Protein AF-A0A659RIC0-F1 (afdb_monomer_lite)

Radius of gyration: 23.89 Å; chains: 1; bounding box: 80×35×52 Å

Organism: NCBI:txid1960126

Sequence (148 aa):
MHPLNRSLFLTGVMSYLSAPLWFMFLALSTALQVVHALTEPQYFLQPRQLFPVWPQWRPELAIALFASTMVLLFLPKLLSIMLIWCKGTKEYGGFWRVTLSLLLEVLFSVLLAPVRMLFHTVFVVSAFLGWEVVWNSPQRDDDSTPWG

pLDDT: mean 76.02, std 11.64, range [43.59, 92.44]

Secondary structure (DSSP, 8-state):
--HHHHHHHHHHHHHHHHHHHHHHHHHHHHHHHHHHHHS------STT-SS-------HHHHHHHHHHHHHHHHHHHHHHHHHHHHH-STTTT-HHHHHHHHHHHHHHHHHHHHHHHHHHHHHHHHHHTT------------------

Foldseek 3Di:
DDVVVVVVVVVVLVVLVVLLVVVVVVVVVVVVVVVVVVDDDDQDPDPPDPGGDDPDDDVVVVVVVVVVVCCVVCVVVVVVLVVCVVVDCVVVPDDVNSVVVSVVVVVVCVVVVVVVSVVSNVVSVCVVVVNPPPCPDPPPDPPPPPDD

Structure (mmCIF, N/CA/C/O backbone):
data_AF-A0A659RIC0-F1
#
_entry.id   AF-A0A659RIC0-F1
#
loop_
_atom_site.group_PDB
_atom_site.id
_atom_site.type_symbol
_atom_site.label_atom_id
_atom_site.label_alt_id
_atom_site.label_comp_id
_atom_site.label_asym_id
_atom_site.label_entity_id
_atom_site.label_seq_id
_atom_site.pdbx_PDB_ins_code
_atom_site.Cartn_x
_atom_site.Cartn_y
_atom_site.Cartn_z
_atom_site.occupancy
_atom_site.B_iso_or_equiv
_atom_site.auth_seq_id
_atom_site.auth_comp_id
_atom_site.auth_asym_id
_atom_site.auth_atom_id
_atom_site.pdbx_PDB_model_num
ATOM 1 N N . MET A 1 1 ? -18.795 19.804 -27.905 1.00 51.59 1 MET A N 1
ATOM 2 C CA . MET A 1 1 ? -18.399 18.961 -26.753 1.00 51.59 1 MET A CA 1
ATOM 3 C C . MET A 1 1 ? -17.361 19.723 -25.946 1.00 51.59 1 MET A C 1
ATOM 5 O O . MET A 1 1 ? -16.302 20.028 -26.476 1.00 51.59 1 MET A O 1
ATOM 9 N N . HIS A 1 2 ? -17.729 20.129 -24.732 1.00 57.88 2 HIS A N 1
ATOM 10 C CA . HIS A 1 2 ? -16.976 21.049 -23.878 1.00 57.88 2 HIS A CA 1
ATOM 11 C C . HIS A 1 2 ? -15.567 20.487 -23.561 1.00 57.88 2 HIS A C 1
ATOM 13 O O . HIS A 1 2 ? -15.470 19.294 -23.262 1.00 57.88 2 HIS A O 1
ATOM 19 N N . PRO A 1 3 ? -14.477 21.281 -23.622 1.00 68.50 3 PRO A N 1
ATOM 20 C CA . PRO A 1 3 ? -13.102 20.807 -23.387 1.00 68.50 3 PRO A CA 1
ATOM 21 C C . PRO A 1 3 ? -12.928 20.119 -22.024 1.00 68.50 3 PRO A C 1
ATOM 23 O O . PRO A 1 3 ? -12.144 19.182 -21.900 1.00 68.50 3 PRO A O 1
ATOM 26 N N . LEU A 1 4 ? -13.751 20.504 -21.045 1.00 66.69 4 LEU A N 1
ATOM 27 C CA . LEU A 1 4 ? -13.809 19.897 -19.715 1.00 66.69 4 LEU A CA 1
ATOM 28 C C . LEU A 1 4 ? -14.280 18.427 -19.739 1.00 66.69 4 LEU A C 1
ATOM 30 O O . LEU A 1 4 ? -13.806 17.621 -18.952 1.00 66.69 4 LEU A O 1
ATOM 34 N N . ASN A 1 5 ? -15.152 18.030 -20.677 1.00 70.31 5 ASN A N 1
ATOM 35 C CA . ASN A 1 5 ? -15.564 16.625 -20.805 1.00 70.31 5 ASN A CA 1
ATOM 36 C C . ASN A 1 5 ? -14.452 15.756 -21.414 1.00 70.31 5 ASN A C 1
ATOM 38 O O . ASN A 1 5 ? -14.375 14.569 -21.114 1.00 70.31 5 ASN A O 1
ATOM 42 N N . ARG A 1 6 ? -13.579 16.326 -22.259 1.00 69.06 6 ARG A N 1
ATOM 43 C CA . ARG A 1 6 ? -12.454 15.594 -22.868 1.00 69.06 6 ARG A CA 1
ATOM 44 C C . ARG A 1 6 ? -11.323 15.358 -21.876 1.00 69.06 6 ARG A C 1
ATOM 46 O O . ARG A 1 6 ? -10.768 14.264 -21.860 1.00 69.06 6 ARG A O 1
ATOM 53 N N . SER A 1 7 ? -11.004 16.352 -21.047 1.00 73.81 7 SER A N 1
ATOM 54 C CA . SER A 1 7 ? -10.021 16.183 -19.975 1.00 73.81 7 SER A CA 1
ATOM 55 C C . SER A 1 7 ? -10.502 15.163 -18.946 1.00 73.81 7 SER A C 1
ATOM 57 O O . SER A 1 7 ? -9.742 14.263 -18.618 1.00 73.81 7 SER A O 1
ATOM 59 N N . LEU A 1 8 ? -11.773 15.213 -18.530 1.00 71.06 8 LEU A N 1
ATOM 60 C CA . LEU A 1 8 ? -12.354 14.212 -17.627 1.00 71.06 8 LEU A CA 1
ATOM 61 C C . LEU A 1 8 ? -12.325 12.795 -18.218 1.00 71.06 8 LEU A C 1
ATOM 63 O O . LEU A 1 8 ? -11.992 11.846 -17.511 1.00 71.06 8 LEU A O 1
ATOM 67 N N . PHE A 1 9 ? -12.615 12.647 -19.514 1.00 71.75 9 PHE A N 1
ATOM 68 C CA . PHE A 1 9 ? -12.500 11.359 -20.199 1.00 71.75 9 PHE A CA 1
ATOM 69 C C . PHE A 1 9 ? -11.051 10.846 -20.220 1.00 71.75 9 PHE A C 1
ATOM 71 O O . PHE A 1 9 ? -10.805 9.698 -19.861 1.00 71.75 9 PHE A O 1
ATOM 78 N N . LEU A 1 10 ? -10.080 11.702 -20.561 1.00 73.94 10 LEU A N 1
ATOM 79 C CA . LEU A 1 10 ? -8.648 11.373 -20.517 1.00 73.94 10 LEU A CA 1
ATOM 80 C C . LEU A 1 10 ? -8.186 10.978 -19.109 1.00 73.94 10 LEU A C 1
ATOM 82 O O . LEU A 1 10 ? -7.473 9.988 -18.960 1.00 73.94 10 LEU A O 1
ATOM 86 N N . THR A 1 11 ? -8.612 11.705 -18.075 1.00 72.50 11 THR A N 1
ATOM 87 C CA . THR A 1 11 ? -8.315 11.362 -16.677 1.0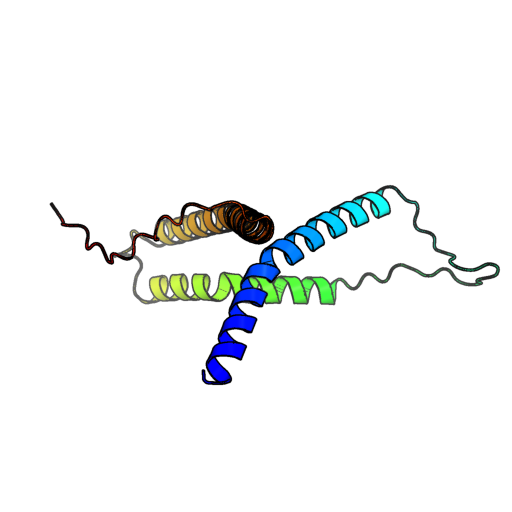0 72.50 11 THR A CA 1
ATOM 88 C C . THR A 1 11 ? -8.926 10.014 -16.294 1.00 72.50 11 THR A C 1
ATOM 90 O O . THR A 1 11 ? -8.271 9.222 -15.621 1.00 72.50 11 THR A O 1
ATOM 93 N N . GLY A 1 12 ? -10.136 9.714 -16.775 1.00 68.50 12 GLY A N 1
ATOM 94 C CA . GLY A 1 12 ? -10.763 8.402 -16.622 1.00 68.50 12 GLY A CA 1
ATOM 95 C C . GLY A 1 12 ? -9.922 7.284 -17.240 1.00 68.50 12 GLY A C 1
ATOM 96 O O . GLY A 1 12 ? -9.563 6.339 -16.542 1.00 68.50 12 GLY A O 1
ATOM 97 N N . VAL A 1 13 ? -9.530 7.417 -18.512 1.00 72.19 13 VAL A N 1
ATOM 98 C CA . VAL A 1 13 ? -8.689 6.420 -19.205 1.00 72.19 13 VAL A CA 1
ATOM 99 C C . VAL A 1 13 ? -7.347 6.223 -18.493 1.00 72.19 13 VAL A C 1
ATOM 101 O O . VAL A 1 13 ? -6.927 5.087 -18.278 1.00 72.19 13 VAL A O 1
ATOM 104 N N . MET A 1 14 ? -6.693 7.310 -18.074 1.00 72.00 14 MET A N 1
ATOM 105 C CA . MET A 1 14 ? -5.417 7.244 -17.351 1.00 72.00 14 MET A CA 1
ATOM 106 C C . MET A 1 14 ? -5.550 6.575 -15.977 1.00 72.00 14 MET A C 1
ATOM 108 O O . MET A 1 14 ? -4.661 5.828 -15.572 1.00 72.00 14 MET A O 1
ATOM 112 N N . SER A 1 15 ? -6.673 6.783 -15.283 1.00 70.38 15 SER A N 1
ATOM 113 C CA . SER A 1 15 ? -6.970 6.105 -14.017 1.00 70.38 15 SER A CA 1
ATOM 114 C C . SER A 1 15 ? -7.085 4.590 -14.207 1.00 70.38 15 SER A C 1
ATOM 116 O O . SER A 1 15 ? -6.468 3.830 -13.463 1.00 70.38 15 SER A O 1
ATOM 118 N N . TYR A 1 16 ? -7.770 4.132 -15.259 1.00 70.19 16 TYR A N 1
ATOM 119 C CA . TYR A 1 16 ? -7.850 2.702 -15.568 1.00 70.19 16 TYR A CA 1
ATOM 120 C C . TYR A 1 16 ? -6.494 2.111 -15.980 1.00 70.19 16 TYR A C 1
ATOM 122 O O . TYR A 1 16 ? -6.132 1.034 -15.513 1.00 70.19 16 TYR A O 1
ATOM 130 N N . LEU A 1 17 ? -5.705 2.831 -16.784 1.00 75.12 17 LEU A N 1
ATOM 131 C CA . LEU A 1 17 ? -4.355 2.417 -17.195 1.00 75.12 17 LEU A CA 1
ATOM 132 C C . LEU A 1 17 ? -3.347 2.323 -16.040 1.00 75.12 17 LEU A C 1
ATOM 134 O O . LEU A 1 17 ? -2.349 1.609 -16.153 1.00 75.12 17 LEU A O 1
ATOM 138 N N . SER A 1 18 ? -3.590 3.013 -14.925 1.00 77.56 18 SER A N 1
ATOM 139 C CA . SER A 1 18 ? -2.676 2.998 -13.781 1.00 77.56 18 SER A CA 1
ATOM 140 C C . SER A 1 18 ? -2.524 1.605 -13.154 1.00 77.56 18 SER A C 1
ATOM 142 O O . SER A 1 18 ? -1.413 1.212 -12.803 1.00 77.56 18 SER A O 1
ATOM 144 N N . ALA A 1 19 ? -3.605 0.818 -13.083 1.00 75.50 19 ALA A N 1
ATOM 145 C CA . ALA A 1 19 ? -3.597 -0.522 -12.498 1.00 75.50 19 ALA A CA 1
ATOM 146 C C . ALA A 1 19 ? -2.656 -1.512 -13.227 1.00 75.50 19 ALA A C 1
ATOM 148 O O . ALA A 1 19 ? -1.821 -2.127 -12.556 1.00 75.50 19 ALA A O 1
ATOM 149 N N . PRO A 1 20 ? -2.716 -1.682 -14.568 1.00 75.94 20 PRO A N 1
ATOM 150 C CA . PRO A 1 20 ? -1.791 -2.565 -15.282 1.00 75.94 20 PRO A CA 1
ATOM 151 C C . PRO A 1 20 ? -0.347 -2.065 -15.281 1.00 75.94 20 PRO A C 1
ATOM 153 O O . PRO A 1 20 ? 0.565 -2.880 -15.148 1.00 75.94 20 PRO A O 1
ATOM 156 N N . LEU A 1 21 ? -0.118 -0.751 -15.366 1.00 78.19 21 LEU A N 1
ATOM 157 C CA . LEU A 1 21 ? 1.232 -0.190 -15.254 1.00 78.19 21 LEU A CA 1
ATOM 158 C C . LEU A 1 21 ? 1.838 -0.471 -13.875 1.00 78.19 21 LEU A C 1
ATOM 160 O O . LEU A 1 21 ? 2.996 -0.876 -13.783 1.00 78.19 21 LEU A O 1
ATOM 164 N N . TRP A 1 22 ? 1.044 -0.331 -12.812 1.00 79.56 22 TRP A N 1
ATOM 165 C CA . TRP A 1 22 ? 1.467 -0.658 -11.453 1.00 79.56 22 TRP A CA 1
ATOM 166 C C . TRP A 1 22 ? 1.772 -2.152 -11.290 1.00 79.56 22 TRP A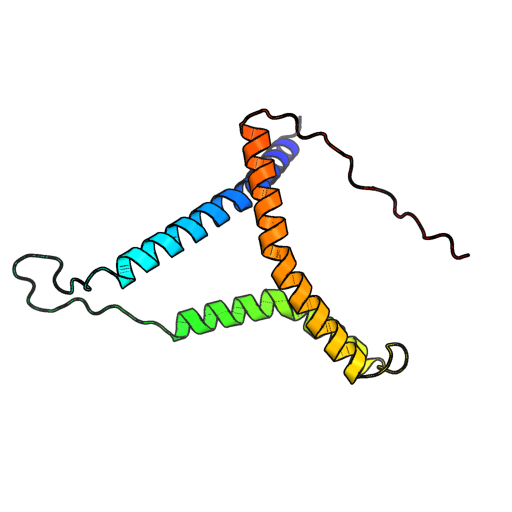 C 1
ATOM 168 O O . TRP A 1 22 ? 2.783 -2.515 -10.693 1.00 79.56 22 TRP A O 1
ATOM 178 N N . PHE A 1 23 ? 0.948 -3.032 -11.868 1.00 78.81 23 PHE A N 1
ATOM 179 C CA . PHE A 1 23 ? 1.213 -4.474 -11.869 1.00 78.81 23 PHE A CA 1
ATOM 180 C C . PHE A 1 23 ? 2.522 -4.821 -12.578 1.00 78.81 23 PHE A C 1
ATOM 182 O O . PHE A 1 23 ? 3.344 -5.555 -12.029 1.00 78.81 23 PHE A O 1
ATOM 189 N N . MET A 1 24 ? 2.735 -4.266 -13.774 1.00 82.00 24 MET A N 1
ATOM 190 C CA . MET A 1 24 ? 3.967 -4.466 -14.532 1.00 82.00 24 MET A CA 1
ATOM 191 C C . MET A 1 24 ? 5.181 -3.952 -13.751 1.00 82.00 24 MET A C 1
ATOM 193 O O . MET A 1 24 ? 6.192 -4.645 -13.686 1.00 82.00 24 MET A O 1
ATOM 197 N N . PHE A 1 25 ? 5.067 -2.787 -13.107 1.00 84.44 25 PHE A N 1
ATOM 198 C CA . PHE A 1 25 ? 6.108 -2.255 -12.232 1.00 84.44 25 PHE A CA 1
ATOM 199 C C . PHE A 1 25 ? 6.442 -3.224 -11.090 1.00 84.44 25 PHE A C 1
ATOM 201 O O . PHE A 1 25 ? 7.606 -3.587 -10.946 1.00 84.44 25 PHE A O 1
ATOM 208 N N . LEU A 1 26 ? 5.447 -3.715 -10.339 1.00 85.31 26 LEU A N 1
ATOM 209 C CA . LEU A 1 26 ? 5.682 -4.679 -9.255 1.00 85.31 26 LEU A CA 1
ATOM 210 C C . LEU A 1 26 ? 6.354 -5.962 -9.761 1.00 85.31 26 LEU A C 1
ATOM 212 O O . LEU A 1 26 ? 7.341 -6.400 -9.172 1.00 85.31 26 LEU A O 1
ATOM 216 N N . ALA A 1 27 ? 5.869 -6.533 -10.867 1.00 86.19 27 ALA A N 1
ATOM 217 C CA . ALA A 1 27 ? 6.430 -7.751 -11.448 1.00 86.19 27 ALA A CA 1
ATOM 218 C C . ALA A 1 27 ? 7.890 -7.561 -11.894 1.00 86.19 27 ALA A C 1
ATOM 220 O O . ALA A 1 27 ? 8.754 -8.373 -11.555 1.00 86.19 27 ALA A O 1
ATOM 221 N N . LEU A 1 28 ? 8.181 -6.468 -12.606 1.00 88.31 28 LEU A N 1
ATOM 222 C CA . LEU A 1 28 ? 9.534 -6.135 -13.056 1.00 88.31 28 LEU A CA 1
ATOM 223 C C . LEU A 1 28 ? 10.462 -5.826 -11.879 1.00 88.31 28 LEU A C 1
ATOM 225 O O . LEU A 1 28 ? 11.601 -6.284 -11.876 1.00 88.31 28 LEU A O 1
ATOM 229 N N . SER A 1 29 ? 9.992 -5.102 -10.860 1.00 83.94 29 SER A N 1
ATOM 230 C CA . SER A 1 29 ? 10.770 -4.826 -9.649 1.00 83.94 29 SER A CA 1
ATOM 231 C C . SER A 1 29 ? 11.085 -6.099 -8.868 1.00 83.94 29 SER A C 1
ATOM 233 O O . SER A 1 29 ? 12.217 -6.265 -8.422 1.00 83.94 29 SER A O 1
ATOM 235 N N . THR A 1 30 ? 10.132 -7.025 -8.728 1.00 86.12 30 THR A N 1
ATOM 236 C CA . THR A 1 30 ? 10.400 -8.326 -8.100 1.00 86.12 30 THR A CA 1
ATOM 237 C C . THR A 1 30 ? 11.409 -9.134 -8.915 1.00 86.12 30 THR A C 1
ATOM 239 O O . THR A 1 30 ? 12.357 -9.665 -8.340 1.00 86.12 30 THR A O 1
ATOM 242 N N . ALA A 1 31 ? 11.270 -9.180 -10.243 1.00 88.19 31 ALA A N 1
ATOM 243 C CA . ALA A 1 31 ? 12.235 -9.853 -11.110 1.00 88.19 31 ALA A CA 1
ATOM 244 C C . ALA A 1 31 ? 13.642 -9.239 -10.988 1.00 88.19 31 ALA A C 1
ATOM 246 O O . ALA A 1 31 ? 14.622 -9.964 -10.829 1.00 88.19 31 ALA A O 1
ATOM 247 N N . LEU A 1 32 ? 13.742 -7.907 -10.980 1.00 86.31 32 LEU A N 1
ATOM 248 C CA . LEU A 1 32 ? 14.999 -7.184 -10.791 1.00 86.31 32 LEU A CA 1
ATOM 249 C C . LEU A 1 32 ? 15.623 -7.482 -9.420 1.00 86.31 32 LEU A C 1
ATOM 251 O O . LEU A 1 32 ? 16.826 -7.711 -9.329 1.00 86.31 32 LEU A O 1
ATOM 255 N N . GLN A 1 33 ? 14.813 -7.541 -8.360 1.00 82.62 33 GLN A N 1
ATOM 256 C CA . GLN A 1 33 ? 15.281 -7.894 -7.021 1.00 82.62 33 GLN A CA 1
ATOM 257 C C . GLN A 1 33 ? 15.825 -9.329 -6.962 1.00 82.62 33 GLN A C 1
ATOM 259 O O . GLN A 1 33 ? 16.837 -9.565 -6.305 1.00 82.62 33 GLN A O 1
ATOM 264 N N . VAL A 1 34 ? 15.195 -10.278 -7.663 1.00 85.12 34 VAL A N 1
ATOM 265 C CA . VAL A 1 34 ? 15.699 -11.656 -7.793 1.00 85.12 34 VAL A CA 1
ATOM 266 C C . VAL A 1 34 ? 17.047 -11.674 -8.515 1.00 85.12 34 VAL A C 1
ATOM 268 O O . VAL A 1 34 ? 17.977 -12.326 -8.048 1.00 85.12 34 VAL A O 1
ATOM 271 N N . VAL A 1 35 ? 17.192 -10.913 -9.605 1.00 83.62 35 VAL A N 1
ATOM 272 C CA . VAL A 1 35 ? 18.473 -10.788 -10.322 1.00 83.62 35 VAL A CA 1
ATOM 273 C C . VAL A 1 35 ? 19.554 -10.195 -9.414 1.00 83.62 35 VAL A C 1
ATOM 275 O O . VAL A 1 35 ? 20.656 -10.736 -9.354 1.00 83.62 35 VAL A O 1
ATOM 278 N N . HIS A 1 36 ? 19.248 -9.139 -8.656 1.00 77.25 36 HIS A N 1
ATOM 279 C CA . HIS A 1 36 ? 20.188 -8.548 -7.697 1.00 77.25 36 HIS A CA 1
ATOM 280 C C . HIS A 1 36 ? 20.540 -9.475 -6.532 1.00 77.25 36 HIS A C 1
ATOM 282 O O . HIS A 1 36 ? 21.652 -9.394 -6.025 1.00 77.25 36 HIS A O 1
ATOM 288 N N . ALA A 1 37 ? 19.631 -10.354 -6.108 1.00 75.62 37 ALA A N 1
ATOM 289 C CA . ALA A 1 37 ? 19.920 -11.343 -5.073 1.00 75.62 37 ALA A CA 1
ATOM 290 C C . ALA A 1 37 ? 20.864 -12.457 -5.564 1.00 75.62 37 ALA A C 1
ATOM 292 O O . ALA A 1 37 ? 21.598 -13.029 -4.763 1.00 75.62 37 ALA A O 1
ATOM 293 N N . LEU A 1 38 ? 20.837 -12.766 -6.865 1.00 78.88 38 LEU A N 1
ATOM 294 C CA . LEU A 1 38 ? 21.654 -13.814 -7.487 1.00 78.88 38 LEU A CA 1
ATOM 295 C C . LEU A 1 38 ? 22.964 -13.291 -8.098 1.00 78.88 38 LEU A C 1
ATOM 297 O O . LEU A 1 38 ? 23.847 -14.087 -8.408 1.00 78.88 38 LEU A O 1
ATOM 301 N N . THR A 1 39 ? 23.096 -11.977 -8.289 1.00 74.12 39 THR A N 1
ATOM 302 C CA . THR A 1 39 ? 24.292 -11.345 -8.863 1.00 74.12 39 THR A CA 1
ATOM 303 C C . THR A 1 39 ? 25.158 -10.775 -7.747 1.00 74.12 39 THR A C 1
ATOM 305 O O . THR A 1 39 ? 24.665 -10.034 -6.899 1.00 74.12 39 THR A O 1
ATOM 308 N N . GLU A 1 40 ? 26.459 -11.069 -7.754 1.00 67.38 40 GLU A N 1
ATOM 309 C CA . GLU A 1 40 ? 27.383 -10.450 -6.804 1.00 67.38 40 GLU A CA 1
ATOM 310 C C . GLU A 1 40 ? 27.417 -8.921 -7.002 1.00 67.38 40 GLU A C 1
ATOM 312 O O . GLU A 1 40 ? 27.539 -8.445 -8.137 1.00 67.38 40 GLU A O 1
ATOM 317 N N . PRO A 1 41 ? 27.305 -8.119 -5.927 1.00 66.38 41 PRO A N 1
ATOM 318 C CA . PRO A 1 41 ? 27.330 -6.667 -6.037 1.00 66.38 41 PRO A CA 1
ATOM 319 C C . PRO A 1 41 ? 28.678 -6.187 -6.597 1.00 66.38 41 PRO A C 1
ATOM 321 O O . PRO A 1 41 ? 29.726 -6.334 -5.970 1.00 66.38 41 PRO A O 1
ATOM 324 N N . GLN A 1 42 ? 28.658 -5.582 -7.788 1.00 65.62 42 GLN A N 1
ATOM 325 C CA . GLN A 1 42 ? 29.842 -4.966 -8.385 1.00 65.62 42 GLN A CA 1
ATOM 326 C C . GLN A 1 42 ? 30.119 -3.604 -7.735 1.00 65.62 42 GLN A C 1
ATOM 328 O O . GLN A 1 42 ? 29.474 -2.605 -8.041 1.00 65.62 42 GLN A O 1
ATOM 333 N N . TYR A 1 43 ? 31.109 -3.560 -6.843 1.00 66.25 43 TYR A N 1
ATOM 334 C CA . TYR A 1 43 ? 31.513 -2.338 -6.133 1.00 66.25 43 TYR A CA 1
ATOM 335 C C . TYR A 1 43 ? 32.396 -1.387 -6.968 1.00 66.25 43 TYR A C 1
ATOM 337 O O . TYR A 1 43 ? 32.531 -0.209 -6.627 1.00 66.25 43 TYR A O 1
ATOM 345 N N . PHE A 1 44 ? 32.992 -1.883 -8.058 1.00 70.38 44 PHE A N 1
ATOM 346 C CA . PHE A 1 44 ? 33.872 -1.134 -8.961 1.00 70.38 44 PHE A CA 1
ATOM 347 C C . PHE A 1 44 ? 33.247 -1.095 -10.357 1.00 70.38 44 PHE A C 1
ATOM 349 O O . PHE A 1 44 ? 33.275 -2.087 -11.082 1.00 70.38 44 PHE A O 1
ATOM 356 N N . LEU A 1 45 ? 32.662 0.046 -10.722 1.00 72.12 45 LEU A N 1
ATOM 357 C CA . LEU A 1 45 ? 31.904 0.204 -11.968 1.00 72.12 45 LEU A CA 1
ATOM 358 C C . LEU A 1 45 ? 32.808 0.584 -13.154 1.00 72.12 45 LEU A C 1
ATOM 360 O O . LEU A 1 45 ? 32.406 0.428 -14.305 1.00 72.12 45 LEU A O 1
ATOM 364 N N . GLN A 1 46 ? 34.024 1.080 -12.891 1.00 72.38 46 GLN A N 1
ATOM 365 C CA . GLN A 1 46 ? 34.977 1.548 -13.905 1.00 72.38 46 GLN A CA 1
ATOM 366 C C . GLN A 1 46 ? 36.401 0.996 -13.694 1.00 72.38 46 GLN A C 1
ATOM 368 O O . GLN A 1 46 ? 36.852 0.852 -12.552 1.00 72.38 46 GLN A O 1
ATOM 373 N N . PRO A 1 47 ? 37.170 0.753 -14.779 1.00 63.84 47 PRO A N 1
ATOM 374 C CA . PRO A 1 47 ? 38.587 0.416 -14.672 1.00 63.84 47 PRO A CA 1
ATOM 375 C C . PRO A 1 47 ? 39.368 1.560 -14.004 1.00 63.84 47 PRO A C 1
ATOM 377 O O . PRO A 1 47 ? 39.267 2.705 -14.438 1.00 63.84 47 PRO A O 1
ATOM 380 N N . ARG A 1 48 ? 40.197 1.239 -12.997 1.00 68.38 48 ARG A N 1
ATOM 381 C CA . ARG A 1 48 ? 41.020 2.179 -12.190 1.00 68.38 48 ARG A CA 1
ATOM 382 C C . ARG A 1 48 ? 40.261 3.040 -11.167 1.00 68.38 48 ARG A C 1
ATOM 384 O O . ARG A 1 48 ? 40.743 4.101 -10.776 1.00 68.38 48 ARG A O 1
ATOM 391 N N . GLN A 1 49 ? 39.103 2.591 -10.695 1.00 73.31 49 GLN A N 1
ATOM 392 C CA . GLN A 1 49 ? 38.390 3.261 -9.610 1.00 73.31 49 GLN A CA 1
ATOM 393 C C . GLN A 1 49 ? 39.075 2.966 -8.256 1.00 73.31 49 GLN A C 1
ATOM 395 O O . GLN A 1 49 ? 39.185 1.814 -7.848 1.00 73.31 49 GLN A O 1
ATOM 400 N N . LEU A 1 50 ? 39.577 4.007 -7.578 1.00 66.06 50 LEU A N 1
ATOM 401 C CA . LEU A 1 50 ? 40.370 3.890 -6.338 1.00 66.06 50 LEU A CA 1
ATOM 402 C C . LEU A 1 50 ? 39.526 3.586 -5.087 1.00 66.06 50 LEU A C 1
ATOM 404 O O . LEU A 1 50 ? 40.062 3.107 -4.092 1.00 66.06 50 LEU A O 1
ATOM 408 N N . PHE A 1 51 ? 38.217 3.852 -5.136 1.00 70.31 51 PHE A N 1
ATOM 409 C CA . PHE A 1 51 ? 37.290 3.650 -4.021 1.00 70.31 51 PHE A CA 1
ATOM 410 C C . PHE A 1 51 ? 36.030 2.902 -4.483 1.00 70.31 51 PHE A C 1
ATOM 412 O O . PHE A 1 51 ? 35.477 3.262 -5.527 1.00 70.31 51 PHE A O 1
ATOM 419 N N . PRO A 1 52 ? 35.548 1.896 -3.730 1.00 72.50 52 PRO A N 1
ATOM 420 C CA . PRO A 1 52 ? 34.305 1.189 -4.041 1.00 72.50 52 PRO A CA 1
ATOM 421 C C . PRO A 1 52 ? 33.066 2.078 -3.831 1.00 72.50 52 PRO A C 1
ATOM 423 O O . PRO A 1 52 ? 33.023 2.884 -2.898 1.00 72.50 52 PRO A O 1
ATOM 426 N N . VAL A 1 53 ? 32.032 1.911 -4.667 1.00 71.94 53 VAL A N 1
ATOM 427 C CA . VAL A 1 53 ? 30.707 2.519 -4.436 1.00 71.94 53 VAL A CA 1
ATOM 428 C C . VAL A 1 53 ? 29.914 1.609 -3.509 1.00 71.94 53 VAL A C 1
ATOM 430 O O . VAL A 1 53 ? 29.438 0.549 -3.910 1.00 71.94 53 VAL A O 1
ATOM 433 N N . TRP A 1 54 ? 29.768 2.026 -2.255 1.00 66.56 54 TRP A N 1
ATOM 434 C CA . TRP A 1 54 ? 28.940 1.307 -1.294 1.00 66.56 54 TRP A CA 1
ATOM 435 C C . TRP A 1 54 ? 27.453 1.560 -1.573 1.00 66.56 54 TRP A C 1
ATOM 437 O O . TRP A 1 54 ? 27.067 2.711 -1.804 1.00 66.56 54 TRP A O 1
ATOM 447 N N . PRO A 1 55 ? 26.599 0.524 -1.524 1.00 67.69 55 PRO A N 1
ATOM 448 C CA . PRO A 1 55 ? 25.158 0.709 -1.608 1.00 67.69 55 PRO A CA 1
ATOM 449 C C . PRO A 1 55 ? 24.690 1.627 -0.470 1.00 67.69 55 PRO A C 1
ATOM 451 O O . PRO A 1 55 ? 24.923 1.353 0.707 1.00 67.69 55 PRO A O 1
ATOM 454 N N . GLN A 1 56 ? 24.045 2.743 -0.819 1.00 68.62 56 GLN A N 1
ATOM 455 C CA . GLN A 1 56 ? 23.499 3.676 0.165 1.00 68.62 56 GLN A CA 1
ATOM 456 C C . GLN A 1 56 ? 22.187 3.124 0.722 1.00 68.62 56 GLN A C 1
ATOM 458 O O . GLN A 1 56 ? 21.138 3.217 0.086 1.00 68.62 56 GLN A O 1
ATOM 463 N N . TRP A 1 57 ? 22.238 2.568 1.927 1.00 66.31 57 TRP A N 1
ATOM 464 C CA . TRP A 1 57 ? 21.046 2.188 2.673 1.00 66.31 57 TRP A CA 1
ATOM 465 C C . TRP A 1 57 ? 20.549 3.400 3.473 1.00 66.31 57 TRP A C 1
ATOM 467 O O . TRP A 1 57 ? 21.244 3.869 4.371 1.00 66.31 57 TRP A O 1
ATOM 477 N N . ARG A 1 58 ? 19.372 3.935 3.116 1.00 79.69 58 ARG A N 1
ATOM 478 C CA . ARG A 1 58 ? 18.700 5.056 3.808 1.00 79.69 58 ARG A CA 1
ATOM 479 C C . ARG A 1 58 ? 17.444 4.562 4.534 1.00 79.69 58 ARG A C 1
ATOM 481 O O . ARG A 1 58 ? 16.329 4.777 4.041 1.00 79.69 58 ARG A O 1
ATOM 488 N N . PRO A 1 59 ? 17.592 3.828 5.651 1.00 80.50 59 PRO A N 1
ATOM 489 C CA . PRO A 1 59 ? 16.467 3.231 6.370 1.00 80.50 59 PRO A CA 1
ATOM 490 C C . PRO A 1 59 ? 15.445 4.273 6.837 1.00 80.50 59 PRO A C 1
ATOM 492 O O . PRO A 1 59 ? 14.249 3.996 6.847 1.00 80.50 59 PRO A O 1
ATOM 495 N N . GLU A 1 60 ? 15.886 5.486 7.160 1.00 88.50 60 GLU A N 1
ATOM 496 C CA . GLU A 1 60 ? 15.036 6.587 7.604 1.00 88.50 60 GLU A CA 1
ATOM 497 C C . GLU A 1 60 ? 13.979 6.978 6.561 1.00 88.50 60 GLU A C 1
ATOM 499 O O . GLU A 1 60 ? 12.807 7.144 6.902 1.00 88.50 60 GLU A O 1
ATOM 504 N N . LEU A 1 61 ? 14.358 7.047 5.280 1.00 85.56 61 LEU A N 1
ATOM 505 C CA . LEU A 1 61 ? 13.433 7.376 4.194 1.00 85.56 61 LEU A CA 1
ATOM 506 C C . LEU A 1 61 ? 12.446 6.235 3.944 1.00 85.56 61 LEU A C 1
ATOM 508 O O . LEU A 1 61 ? 11.259 6.483 3.733 1.00 85.56 61 LEU A O 1
ATOM 512 N N . ALA A 1 62 ? 12.922 4.990 4.001 1.00 84.50 62 ALA A N 1
ATOM 513 C CA . ALA A 1 62 ? 12.076 3.814 3.828 1.00 84.50 62 ALA A CA 1
ATOM 514 C C . ALA A 1 62 ? 11.022 3.711 4.940 1.00 84.50 62 ALA A C 1
ATOM 516 O O . ALA A 1 62 ? 9.842 3.502 4.655 1.00 84.50 62 ALA A O 1
ATOM 517 N N . ILE A 1 63 ? 11.425 3.927 6.196 1.00 90.44 63 ILE A N 1
ATOM 518 C CA . ILE A 1 63 ? 10.518 3.929 7.348 1.00 90.44 63 ILE A CA 1
ATOM 519 C C . ILE A 1 63 ? 9.526 5.091 7.247 1.00 90.44 63 ILE A C 1
ATOM 521 O O . ILE A 1 63 ? 8.337 4.880 7.472 1.00 90.44 63 ILE A O 1
ATOM 525 N N . ALA A 1 64 ? 9.967 6.295 6.871 1.00 91.81 64 ALA A N 1
ATOM 526 C CA . ALA A 1 64 ? 9.077 7.445 6.709 1.00 91.81 64 ALA A CA 1
ATOM 527 C C . ALA A 1 64 ? 8.031 7.222 5.602 1.00 91.81 64 ALA A C 1
ATOM 529 O O . ALA A 1 64 ? 6.846 7.513 5.791 1.00 91.81 64 ALA A O 1
ATOM 530 N N . LEU A 1 65 ? 8.438 6.659 4.461 1.00 88.94 65 LEU A N 1
ATOM 531 C CA . LEU A 1 65 ? 7.529 6.322 3.365 1.00 88.94 65 LEU A CA 1
ATOM 532 C C . LEU A 1 65 ? 6.537 5.220 3.775 1.00 88.94 65 LEU A C 1
ATOM 534 O O . LEU A 1 65 ? 5.335 5.328 3.533 1.00 88.94 65 LEU A O 1
ATOM 538 N N . PHE A 1 66 ? 7.015 4.179 4.454 1.00 88.50 66 PHE A N 1
ATOM 539 C CA . PHE A 1 66 ? 6.160 3.107 4.959 1.00 88.50 66 PHE A CA 1
ATOM 540 C C . PHE A 1 66 ? 5.169 3.606 6.023 1.00 88.50 66 PHE A C 1
ATOM 542 O O . PHE A 1 66 ? 3.978 3.312 5.961 1.00 88.50 66 PHE A O 1
ATOM 549 N N . ALA A 1 67 ? 5.629 4.409 6.982 1.00 91.81 67 ALA A N 1
ATOM 550 C CA . ALA A 1 67 ? 4.780 4.949 8.038 1.00 91.81 67 ALA A CA 1
ATOM 551 C C . ALA A 1 67 ? 3.728 5.914 7.477 1.00 91.81 67 ALA A C 1
ATOM 553 O O . ALA A 1 67 ? 2.557 5.823 7.838 1.00 91.81 67 ALA A O 1
ATOM 554 N N . SER A 1 68 ? 4.115 6.804 6.559 1.00 92.44 68 SER A N 1
ATOM 555 C CA . SER A 1 68 ? 3.174 7.735 5.921 1.00 92.44 68 SER A CA 1
ATOM 556 C C . SER A 1 68 ? 2.104 7.008 5.101 1.00 92.44 68 SER A C 1
ATOM 558 O O . SER A 1 68 ? 0.924 7.339 5.215 1.00 92.44 68 SER A O 1
ATOM 560 N N . THR A 1 69 ? 2.480 5.976 4.340 1.00 91.00 69 THR A N 1
ATOM 561 C CA . THR A 1 69 ? 1.518 5.148 3.590 1.00 91.00 69 THR A CA 1
ATOM 562 C C . THR A 1 69 ? 0.595 4.353 4.512 1.00 91.00 69 THR A C 1
ATOM 564 O O . THR A 1 69 ? -0.614 4.329 4.281 1.00 91.00 69 THR A O 1
ATOM 567 N N . MET A 1 70 ? 1.115 3.774 5.597 1.00 89.69 70 MET A N 1
ATOM 568 C CA . MET A 1 70 ? 0.299 3.114 6.622 1.00 89.69 70 MET A CA 1
ATOM 569 C C . MET A 1 70 ? -0.708 4.078 7.250 1.00 89.69 70 MET A C 1
ATOM 571 O O . MET A 1 70 ? -1.895 3.765 7.318 1.00 89.69 70 MET A O 1
ATOM 575 N N . VAL A 1 71 ? -0.278 5.275 7.653 1.00 92.06 71 VAL A N 1
ATOM 576 C CA . VAL A 1 71 ? -1.197 6.287 8.188 1.00 92.06 71 VAL A CA 1
ATOM 577 C C . VAL A 1 71 ? -2.268 6.611 7.152 1.00 92.06 71 VAL A C 1
ATOM 579 O O . VAL A 1 71 ? -3.442 6.498 7.466 1.00 92.06 71 VAL A O 1
ATOM 582 N N . LEU A 1 72 ? -1.914 6.914 5.904 1.00 91.25 72 LEU A N 1
ATOM 583 C CA . LEU A 1 72 ? -2.903 7.251 4.874 1.00 91.25 72 LEU A CA 1
ATOM 584 C C . LEU A 1 72 ? -3.968 6.152 4.678 1.00 91.25 72 LEU A C 1
ATOM 586 O O . LEU A 1 72 ? -5.153 6.457 4.551 1.00 91.25 72 LEU A O 1
ATOM 590 N N . LEU A 1 73 ? -3.556 4.881 4.672 1.00 87.56 73 LEU A N 1
ATOM 591 C CA . LEU A 1 73 ? -4.448 3.742 4.435 1.00 87.56 73 LEU A CA 1
ATOM 592 C C . LEU A 1 73 ? -5.309 3.386 5.656 1.00 87.56 73 LEU A C 1
ATOM 594 O O . LEU A 1 73 ? -6.479 3.025 5.504 1.00 87.56 73 LEU A O 1
ATOM 598 N N . PHE A 1 74 ? -4.743 3.467 6.862 1.00 88.62 74 PHE A N 1
ATOM 599 C CA . PHE A 1 74 ? -5.384 2.980 8.088 1.00 88.62 74 PHE A CA 1
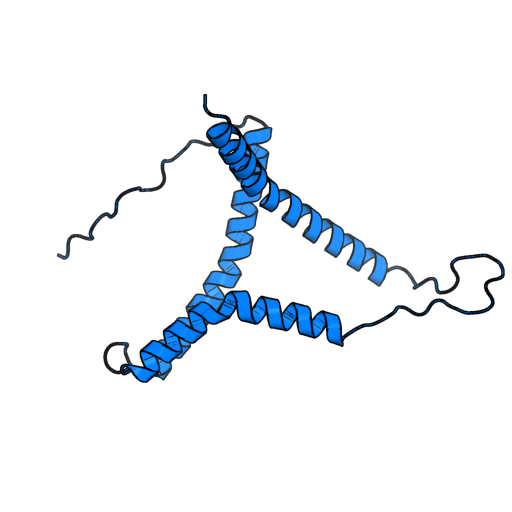ATOM 600 C C . PHE A 1 74 ? -6.032 4.077 8.932 1.00 88.62 74 PHE A C 1
ATOM 602 O O . PHE A 1 74 ? -6.964 3.780 9.679 1.00 88.62 74 PHE A O 1
ATOM 609 N N . LEU A 1 75 ? -5.607 5.335 8.799 1.00 89.94 75 LEU A N 1
ATOM 610 C CA . LEU A 1 75 ? -6.144 6.476 9.544 1.00 89.94 75 LEU A CA 1
ATOM 611 C C . LEU A 1 75 ? -7.677 6.554 9.535 1.00 89.94 75 LEU A C 1
ATOM 613 O O . LEU A 1 75 ? -8.235 6.654 10.626 1.00 89.94 75 LEU A O 1
ATOM 617 N N . PRO A 1 76 ? -8.392 6.463 8.393 1.00 88.06 76 PRO A N 1
ATOM 618 C CA . PRO A 1 76 ? -9.853 6.546 8.420 1.00 88.06 76 PRO A CA 1
ATOM 619 C C . PRO A 1 76 ? -10.481 5.428 9.263 1.00 88.06 76 PRO A C 1
ATOM 621 O O . PRO A 1 76 ? -11.370 5.697 10.064 1.00 88.06 76 PRO A O 1
ATOM 624 N N . LYS A 1 77 ? -9.965 4.195 9.166 1.00 86.62 77 LYS A N 1
ATOM 625 C CA . LYS A 1 77 ? -10.451 3.046 9.949 1.00 86.62 77 LYS A CA 1
ATOM 626 C C . LYS A 1 77 ? -10.154 3.197 11.446 1.00 86.62 77 LYS A C 1
ATOM 628 O O . LYS A 1 77 ? -10.995 2.863 12.280 1.00 86.62 77 LYS A O 1
ATOM 633 N N . LEU A 1 78 ? -8.980 3.732 11.791 1.00 87.69 78 LEU A N 1
ATOM 634 C CA . LEU A 1 78 ? -8.594 4.015 13.177 1.00 87.69 78 LEU A CA 1
ATOM 635 C C . LEU A 1 78 ? -9.458 5.121 13.800 1.00 87.69 78 LEU A C 1
ATOM 637 O O . LEU A 1 78 ? -9.876 5.008 14.952 1.00 87.69 78 LEU A O 1
ATOM 641 N N . LEU A 1 79 ? -9.784 6.165 13.036 1.00 88.19 79 LEU A N 1
ATOM 642 C CA . LEU A 1 79 ? -10.699 7.214 13.489 1.00 88.19 79 LEU A CA 1
ATOM 643 C C . LEU A 1 79 ? -12.116 6.668 13.704 1.00 88.19 79 LEU A C 1
ATOM 645 O O . LEU A 1 79 ? -12.750 7.004 14.706 1.00 88.19 79 LEU A O 1
ATOM 649 N N . SER A 1 80 ? -12.596 5.784 12.823 1.00 86.25 80 SER A N 1
ATOM 650 C CA . SER A 1 80 ? -13.899 5.130 12.981 1.00 86.25 80 SER A CA 1
ATOM 651 C C . SER A 1 80 ? -13.994 4.329 14.281 1.00 86.25 80 SER A C 1
ATOM 653 O O . SER A 1 80 ? -14.959 4.497 15.027 1.00 86.25 80 SER A O 1
ATOM 655 N N . ILE A 1 81 ? -12.995 3.500 14.605 1.00 85.94 81 ILE A N 1
ATOM 656 C CA . ILE A 1 81 ? -13.031 2.708 15.845 1.00 85.94 81 ILE A CA 1
ATOM 657 C C . ILE A 1 81 ? -12.880 3.584 17.095 1.00 85.94 81 ILE A C 1
ATOM 659 O O . ILE A 1 81 ? -13.574 3.360 18.086 1.00 85.94 81 ILE A O 1
ATOM 663 N N . MET A 1 82 ? -12.053 4.632 17.034 1.00 86.56 82 MET A N 1
ATOM 664 C CA . MET A 1 82 ? -11.898 5.587 18.133 1.00 86.56 82 MET A CA 1
ATOM 665 C C . MET A 1 82 ? -13.214 6.323 18.427 1.00 86.56 82 MET A C 1
ATOM 667 O O . MET A 1 82 ? -13.573 6.512 19.592 1.00 86.56 82 MET A O 1
ATOM 671 N N . LEU A 1 83 ? -13.977 6.675 17.386 1.00 86.56 83 LEU A N 1
ATOM 672 C CA . LEU A 1 83 ? -15.316 7.250 17.527 1.00 86.56 83 LEU A CA 1
ATOM 673 C C . LEU A 1 83 ? -16.280 6.271 18.215 1.00 86.56 83 LEU A C 1
ATOM 675 O O . LEU A 1 83 ? -17.011 6.675 19.121 1.00 86.56 83 LEU A O 1
ATOM 679 N N . ILE A 1 84 ? -16.268 4.994 17.817 1.00 85.56 84 ILE A N 1
ATOM 680 C CA . ILE A 1 84 ? -17.111 3.944 18.418 1.00 85.56 84 ILE A CA 1
ATOM 681 C C . ILE A 1 84 ? -16.751 3.743 19.896 1.00 85.56 84 ILE A C 1
ATOM 683 O O . ILE A 1 84 ? -17.635 3.602 20.742 1.00 85.56 84 ILE A O 1
ATOM 687 N N . TRP A 1 85 ? -15.463 3.782 20.237 1.00 83.12 85 TRP A N 1
ATOM 688 C CA . TRP A 1 85 ? -15.015 3.702 21.628 1.00 83.12 85 TRP A CA 1
ATOM 689 C C . TRP A 1 85 ? -15.477 4.899 22.461 1.00 83.12 85 TRP A C 1
ATOM 691 O O . TRP A 1 85 ? -15.909 4.705 23.595 1.00 83.12 85 TRP A O 1
ATOM 701 N N . CYS A 1 86 ? -15.447 6.108 21.895 1.00 83.88 86 CYS A N 1
ATOM 702 C CA . CYS A 1 86 ? -15.876 7.331 22.575 1.00 83.88 86 CYS A CA 1
ATOM 703 C C . CYS A 1 86 ? -17.403 7.403 22.774 1.00 83.88 86 CYS A C 1
ATOM 705 O O . CYS A 1 86 ? -17.868 7.806 23.838 1.00 83.88 86 CYS A O 1
ATOM 707 N N . LYS A 1 87 ? -18.196 6.980 21.776 1.00 81.06 87 LYS A N 1
ATOM 708 C CA . LYS A 1 87 ? -19.672 7.000 21.841 1.00 81.06 87 LYS A CA 1
ATOM 709 C C . LYS A 1 87 ? -20.278 5.848 22.648 1.00 81.06 87 LYS A C 1
ATOM 711 O O . LYS A 1 87 ? -21.405 5.967 23.117 1.00 81.06 87 LYS A O 1
ATOM 716 N N . GLY A 1 88 ? -19.529 4.764 22.840 1.00 75.44 88 GLY A N 1
ATOM 717 C CA . GLY A 1 88 ? -19.940 3.607 23.627 1.00 75.44 88 GLY A CA 1
ATOM 718 C C . GLY A 1 88 ? -20.021 2.337 22.785 1.00 75.44 88 GLY A C 1
ATOM 719 O O . GLY A 1 88 ? -20.732 2.252 21.791 1.00 75.44 88 GLY A O 1
ATOM 720 N N . THR A 1 89 ? -19.315 1.296 23.227 1.00 72.62 89 THR A N 1
ATOM 721 C CA . THR A 1 89 ? -19.198 0.018 22.501 1.00 72.62 89 THR A CA 1
ATOM 722 C C . THR A 1 89 ? -20.350 -0.954 22.759 1.00 72.62 89 THR A C 1
ATOM 724 O O . THR A 1 89 ? -20.380 -2.030 22.163 1.00 72.62 89 THR A O 1
ATOM 727 N N . LYS A 1 90 ? -21.295 -0.606 23.645 1.00 65.31 90 LYS A N 1
ATOM 728 C CA . LYS A 1 90 ? -22.382 -1.503 24.073 1.00 65.31 90 LYS A CA 1
ATOM 729 C C . LYS A 1 90 ? -23.330 -1.866 22.929 1.00 65.31 90 LYS A C 1
ATOM 731 O O . LYS A 1 90 ? -23.718 -3.022 22.831 1.00 65.31 90 LYS A O 1
ATOM 736 N N . GLU A 1 91 ? -23.630 -0.919 22.042 1.00 71.44 91 GLU A N 1
ATOM 737 C CA . GLU A 1 91 ? -24.489 -1.153 20.870 1.00 71.44 91 GLU A CA 1
ATOM 738 C C . GLU A 1 91 ? -23.796 -2.001 19.790 1.00 71.44 91 GLU A C 1
ATOM 740 O O . GLU A 1 91 ? -24.451 -2.711 19.037 1.00 71.44 91 GLU A O 1
ATOM 745 N N . TYR A 1 92 ? -22.459 -2.005 19.766 1.00 68.75 92 TYR A N 1
ATOM 746 C CA . TYR A 1 92 ? -21.640 -2.704 18.767 1.00 68.75 92 TYR A CA 1
ATOM 747 C C . TYR A 1 92 ? -21.073 -4.046 19.269 1.00 68.75 92 TYR A C 1
ATOM 749 O O . TYR A 1 92 ? -20.153 -4.610 18.676 1.00 68.75 92 TYR A O 1
ATOM 757 N N . GLY A 1 93 ? -21.601 -4.578 20.377 1.00 70.06 93 GLY A N 1
ATOM 758 C CA . GLY A 1 93 ? -21.206 -5.889 20.909 1.00 70.06 93 GLY A CA 1
ATOM 759 C C . GLY A 1 93 ? -19.901 -5.906 21.718 1.00 70.06 93 GLY A C 1
ATOM 760 O O . GLY A 1 93 ? -19.343 -6.982 21.941 1.00 70.06 93 GLY A O 1
ATOM 761 N N . GLY A 1 94 ? -19.432 -4.744 22.185 1.00 81.25 94 GLY A N 1
ATOM 762 C CA . GLY A 1 94 ? -18.307 -4.593 23.113 1.00 81.25 94 GLY A CA 1
ATOM 763 C C . GLY A 1 94 ? -16.949 -4.320 22.454 1.00 81.25 94 GLY A C 1
ATOM 764 O O . GLY A 1 94 ? -16.731 -4.587 21.275 1.00 81.25 94 GLY A O 1
ATOM 765 N N . PHE A 1 95 ? -16.005 -3.796 23.247 1.00 79.75 95 PHE A N 1
ATOM 766 C CA . PHE A 1 95 ? -14.666 -3.382 22.794 1.00 79.75 95 PHE A CA 1
ATOM 767 C C . PHE A 1 95 ? -13.923 -4.475 22.011 1.00 79.75 95 PHE A C 1
ATOM 769 O O . PHE A 1 95 ? -13.434 -4.228 20.913 1.00 79.75 95 PHE A O 1
ATOM 776 N N . TRP A 1 96 ? -13.883 -5.700 22.544 1.00 83.31 96 TRP A N 1
ATOM 777 C CA . TRP A 1 96 ? -13.175 -6.816 21.911 1.00 83.31 96 TRP A CA 1
ATOM 778 C C . TRP A 1 96 ? -13.763 -7.216 20.559 1.00 83.31 96 TRP A C 1
ATOM 780 O O . TRP A 1 96 ? -13.013 -7.486 19.623 1.00 83.31 96 TRP A O 1
ATOM 790 N N . ARG A 1 97 ? -15.094 -7.220 20.433 1.00 84.31 97 ARG A N 1
ATOM 791 C CA . ARG A 1 97 ? -15.774 -7.635 19.202 1.00 84.31 97 ARG A CA 1
ATOM 792 C C . ARG A 1 97 ? -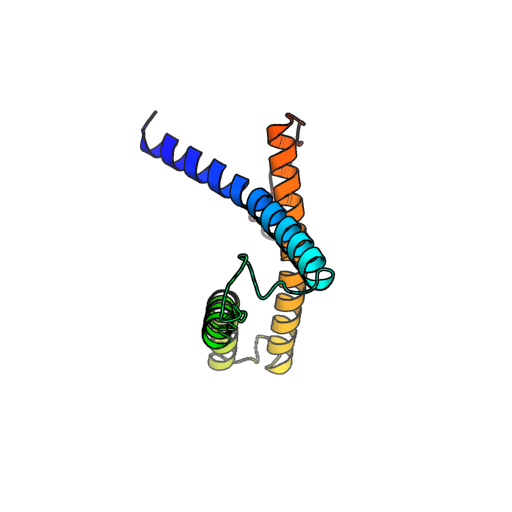15.581 -6.613 18.084 1.00 84.31 97 ARG A C 1
ATOM 794 O O . ARG A 1 97 ? -15.323 -7.010 16.953 1.00 84.31 97 ARG A O 1
ATOM 801 N N . VAL A 1 98 ? -15.613 -5.319 18.413 1.00 84.38 98 VAL A N 1
ATOM 802 C CA . VAL A 1 98 ? -15.334 -4.232 17.458 1.00 84.38 98 VAL A CA 1
ATOM 803 C C . VAL A 1 98 ? -13.881 -4.285 16.977 1.00 84.38 98 VAL A C 1
ATOM 805 O O . VAL A 1 98 ? -13.634 -4.213 15.775 1.00 84.38 98 VAL A O 1
ATOM 808 N N . THR A 1 99 ? -12.918 -4.480 17.883 1.00 85.00 99 THR A N 1
ATOM 809 C CA . THR A 1 99 ? -11.495 -4.588 17.511 1.00 85.00 99 THR A CA 1
ATOM 810 C C . THR A 1 99 ? -11.231 -5.808 16.630 1.00 85.00 99 THR A C 1
ATOM 812 O O . THR A 1 99 ? -10.529 -5.706 15.626 1.00 85.00 99 THR A O 1
ATOM 815 N N . LEU A 1 100 ? -11.826 -6.960 16.955 1.00 89.25 100 LEU A N 1
ATOM 816 C CA . LEU A 1 100 ? -11.677 -8.178 16.156 1.00 89.25 100 LEU A CA 1
ATOM 817 C C . LEU A 1 100 ? -12.355 -8.045 14.784 1.00 89.25 100 LEU A C 1
ATOM 819 O O . LEU A 1 100 ? -11.786 -8.476 13.784 1.00 89.25 100 LEU A O 1
ATOM 823 N N . SER A 1 101 ? -13.516 -7.386 14.716 1.00 87.19 101 SER A N 1
ATOM 824 C CA . SER A 1 101 ? -14.180 -7.057 13.450 1.00 87.19 101 SER A CA 1
ATOM 825 C C . SER A 1 101 ? -13.292 -6.190 12.560 1.00 87.19 101 SER A C 1
ATOM 827 O O . SER A 1 101 ? -13.138 -6.493 11.381 1.00 87.19 101 SER A O 1
ATOM 829 N N . LEU A 1 102 ? -12.659 -5.156 13.124 1.00 88.56 102 LEU A N 1
ATOM 830 C CA . LEU A 1 102 ? -11.726 -4.303 12.389 1.00 88.56 102 LEU A CA 1
ATOM 831 C C . LEU A 1 102 ? -10.527 -5.103 11.861 1.00 88.56 102 LEU A C 1
ATOM 833 O O . LEU A 1 102 ? -10.139 -4.930 10.707 1.00 88.56 102 LEU A O 1
ATOM 837 N N . LEU A 1 103 ? -9.940 -5.980 12.682 1.00 88.81 103 LEU A N 1
ATOM 838 C CA . LEU A 1 103 ? -8.812 -6.818 12.262 1.00 88.81 103 LEU A CA 1
ATOM 839 C C . LEU A 1 103 ? -9.193 -7.749 11.108 1.00 88.81 103 LEU A C 1
ATOM 841 O O . LEU A 1 103 ? -8.445 -7.849 10.135 1.00 88.81 103 LEU A O 1
ATOM 845 N N . LEU A 1 104 ? -10.362 -8.390 11.185 1.00 91.44 104 LEU A N 1
ATOM 846 C CA . LEU A 1 104 ? -10.874 -9.218 10.095 1.00 91.44 104 LEU A CA 1
ATOM 847 C C . LEU A 1 104 ? -11.133 -8.382 8.838 1.00 91.44 104 LEU A C 1
ATOM 849 O O . LEU A 1 104 ? -10.707 -8.768 7.754 1.00 91.44 104 LEU A O 1
ATOM 853 N N . GLU A 1 105 ? -11.764 -7.217 8.965 1.00 90.12 105 GLU A N 1
ATOM 854 C CA . GLU A 1 105 ? -12.023 -6.317 7.839 1.00 90.12 105 GLU A CA 1
ATOM 855 C C . GLU A 1 105 ? -10.724 -5.865 7.159 1.00 90.12 105 GLU A C 1
ATOM 857 O O . GLU A 1 105 ? -10.635 -5.845 5.931 1.00 90.12 105 GLU A O 1
ATOM 862 N N . VAL A 1 106 ? -9.696 -5.526 7.942 1.00 89.00 106 VAL A N 1
ATOM 863 C CA . VAL A 1 106 ? -8.361 -5.199 7.428 1.00 89.00 106 VAL A CA 1
ATOM 864 C C . VAL A 1 106 ? -7.761 -6.393 6.692 1.00 89.00 106 VAL A C 1
ATOM 866 O O . VAL A 1 106 ? -7.312 -6.228 5.559 1.00 89.00 106 VAL A O 1
ATOM 869 N N . LEU A 1 107 ? -7.792 -7.585 7.290 1.00 90.81 107 LEU A N 1
ATOM 870 C CA . LEU A 1 107 ? -7.256 -8.801 6.682 1.00 90.81 107 LEU A CA 1
ATOM 871 C C . LEU A 1 107 ? -7.930 -9.097 5.333 1.00 90.81 107 LEU A C 1
ATOM 873 O O . LEU A 1 107 ? -7.247 -9.253 4.320 1.00 90.81 107 LEU A O 1
ATOM 877 N N . PHE A 1 108 ? -9.264 -9.098 5.294 1.00 89.00 108 PHE A N 1
ATOM 878 C CA . PHE A 1 108 ? -10.021 -9.295 4.057 1.00 89.00 108 PHE A CA 1
ATOM 879 C C . PHE A 1 108 ? -9.768 -8.172 3.048 1.00 89.00 108 PHE A C 1
ATOM 881 O O . PHE A 1 108 ? -9.595 -8.449 1.864 1.00 89.00 108 PHE A O 1
ATOM 888 N N . SER A 1 109 ? -9.677 -6.914 3.482 1.00 87.31 109 SER A N 1
ATOM 889 C CA . SER A 1 109 ? -9.379 -5.785 2.594 1.00 87.31 109 SER A CA 1
ATOM 890 C C . SER A 1 109 ? -8.004 -5.917 1.935 1.00 87.31 109 SER A C 1
ATOM 892 O O . SER A 1 109 ? -7.873 -5.627 0.742 1.00 87.31 109 SER A O 1
ATOM 894 N N . VAL A 1 110 ? -6.993 -6.358 2.691 1.00 87.69 110 VAL A N 1
ATOM 895 C CA . VAL A 1 110 ? -5.633 -6.595 2.185 1.00 87.69 110 VAL A CA 1
ATOM 896 C C . VAL A 1 110 ? -5.620 -7.752 1.190 1.00 87.69 110 VAL A C 1
ATOM 898 O O . VAL A 1 110 ? -4.985 -7.624 0.151 1.00 87.69 110 VAL A O 1
ATOM 901 N N . LEU A 1 111 ? -6.357 -8.838 1.447 1.00 87.56 111 LEU A N 1
ATOM 902 C CA . LEU A 1 111 ? -6.462 -9.976 0.522 1.00 87.56 111 LEU A CA 1
ATOM 903 C C . LEU A 1 111 ? -7.255 -9.642 -0.750 1.00 87.56 111 LEU A C 1
ATOM 905 O O . LEU A 1 111 ? -6.896 -10.076 -1.843 1.00 87.56 111 LEU A O 1
ATOM 909 N N . LEU A 1 112 ? -8.313 -8.838 -0.637 1.00 84.75 112 LEU A N 1
ATOM 910 C CA . LEU A 1 112 ? -9.142 -8.431 -1.773 1.00 84.75 112 LEU A CA 1
ATOM 911 C C . LEU A 1 112 ? -8.486 -7.344 -2.632 1.00 84.75 112 LEU A C 1
ATOM 913 O O . LEU A 1 112 ? -8.865 -7.173 -3.789 1.00 84.75 112 LEU A O 1
ATOM 917 N N . ALA A 1 113 ? -7.533 -6.576 -2.101 1.00 85.62 113 ALA A N 1
ATOM 918 C CA . ALA A 1 113 ? -6.810 -5.558 -2.865 1.00 85.62 113 ALA A CA 1
ATOM 919 C C . ALA A 1 113 ? -6.070 -6.121 -4.104 1.00 85.62 113 ALA A C 1
ATOM 921 O O . ALA A 1 113 ? -6.359 -5.644 -5.202 1.00 85.62 113 ALA A O 1
ATOM 922 N N . PRO A 1 114 ? -5.193 -7.142 -4.003 1.00 79.75 114 PRO A N 1
ATOM 923 C CA . PRO A 1 114 ? -4.506 -7.717 -5.160 1.00 79.75 114 PRO A CA 1
ATOM 924 C C . PRO A 1 114 ? -5.465 -8.440 -6.107 1.00 79.75 114 PRO A C 1
ATOM 926 O O . PRO A 1 114 ? -5.300 -8.357 -7.319 1.00 79.75 114 PRO A O 1
ATOM 929 N N . VAL A 1 115 ? -6.507 -9.090 -5.578 1.00 84.38 115 VAL A N 1
ATOM 930 C CA . VAL A 1 115 ? -7.544 -9.729 -6.401 1.00 84.38 115 VAL A CA 1
ATOM 931 C C . VAL A 1 115 ? -8.240 -8.684 -7.278 1.00 84.38 115 VAL A C 1
ATOM 933 O O . VAL A 1 115 ? -8.292 -8.836 -8.497 1.00 84.38 115 VAL A O 1
ATOM 936 N N . ARG A 1 116 ? -8.698 -7.572 -6.686 1.00 80.81 116 ARG A N 1
ATOM 937 C CA . ARG A 1 116 ? -9.286 -6.445 -7.431 1.00 80.81 116 ARG A CA 1
ATOM 938 C C . ARG A 1 116 ? -8.303 -5.840 -8.423 1.00 80.81 116 ARG A C 1
ATOM 940 O O . ARG A 1 116 ? -8.697 -5.504 -9.535 1.00 80.81 116 ARG A O 1
ATOM 947 N N . MET A 1 117 ? -7.035 -5.725 -8.040 1.00 81.44 117 MET A N 1
ATOM 948 C CA . MET A 1 117 ? -5.990 -5.218 -8.920 1.00 81.44 117 MET A CA 1
ATOM 949 C C . MET A 1 117 ? -5.837 -6.099 -10.168 1.00 81.44 117 MET A C 1
ATOM 951 O O . MET A 1 117 ? -5.839 -5.557 -11.268 1.00 81.44 117 MET A O 1
ATOM 955 N N . LEU A 1 118 ? -5.795 -7.429 -10.026 1.00 80.81 118 LEU A N 1
ATOM 956 C CA . LEU A 1 118 ? -5.742 -8.365 -11.158 1.00 80.81 118 LEU A CA 1
ATOM 957 C C . LEU A 1 118 ? -6.987 -8.282 -12.048 1.00 80.81 118 LEU A C 1
ATOM 959 O O . LEU A 1 118 ? -6.869 -8.250 -13.269 1.00 80.81 118 LEU A O 1
ATOM 963 N N . PHE A 1 119 ? -8.185 -8.200 -11.468 1.00 78.50 119 PHE A N 1
ATOM 964 C CA . PHE A 1 119 ? -9.396 -8.013 -12.273 1.00 78.50 119 PHE A CA 1
ATOM 965 C C . PHE A 1 119 ? -9.372 -6.690 -13.045 1.00 78.50 119 PHE A C 1
ATOM 967 O O . PHE A 1 119 ? -9.745 -6.664 -14.217 1.00 78.50 119 PHE A O 1
ATOM 974 N N . HIS A 1 120 ? -8.879 -5.610 -12.434 1.00 75.69 120 HIS A N 1
ATOM 975 C CA . HIS A 1 120 ? -8.694 -4.337 -13.127 1.00 75.69 120 HIS A CA 1
ATOM 976 C C . HIS A 1 120 ? -7.663 -4.430 -14.255 1.00 75.69 120 HIS A C 1
ATOM 978 O O . HIS A 1 120 ? -7.912 -3.886 -15.329 1.00 75.69 120 HIS A O 1
ATOM 984 N N . THR A 1 121 ? -6.538 -5.124 -14.064 1.00 77.44 121 THR A N 1
ATOM 985 C CA . THR A 1 121 ? -5.548 -5.283 -15.139 1.00 77.44 121 THR A CA 1
ATOM 986 C C . THR A 1 121 ? -6.099 -6.110 -16.295 1.00 77.44 121 THR A C 1
ATOM 988 O O . THR A 1 121 ? -5.959 -5.693 -17.444 1.00 77.44 121 THR A O 1
ATOM 991 N N . VAL A 1 122 ? -6.781 -7.224 -16.009 1.00 75.31 122 VAL A N 1
ATOM 992 C CA . VAL A 1 122 ? -7.423 -8.071 -17.025 1.00 75.31 122 VAL A CA 1
ATOM 993 C C . VAL A 1 122 ? -8.478 -7.287 -17.791 1.00 75.31 122 VAL A C 1
ATOM 995 O O . VAL A 1 122 ? -8.447 -7.309 -19.015 1.00 75.31 122 VAL A O 1
ATOM 998 N N . PHE A 1 123 ? -9.347 -6.546 -17.097 1.00 73.12 123 PHE A N 1
ATOM 999 C CA . PHE A 1 123 ? -10.380 -5.722 -17.726 1.00 73.12 123 PHE A CA 1
ATOM 1000 C C . PHE A 1 123 ? -9.792 -4.687 -18.696 1.00 73.12 123 PHE A C 1
ATOM 1002 O O . PHE A 1 123 ? -10.301 -4.491 -19.801 1.00 73.12 123 PHE A O 1
ATOM 1009 N N . VAL A 1 124 ? -8.698 -4.031 -18.304 1.00 73.81 124 VAL A N 1
ATOM 1010 C CA . VAL A 1 124 ? -8.036 -3.040 -19.161 1.00 73.81 124 VAL A CA 1
ATOM 1011 C C . VAL A 1 124 ? -7.389 -3.720 -20.362 1.00 73.81 124 VAL A C 1
ATOM 1013 O O . VAL A 1 124 ? -7.588 -3.279 -21.491 1.00 73.81 124 VAL A O 1
ATOM 1016 N N . VAL A 1 125 ? -6.670 -4.822 -20.149 1.00 72.56 125 VAL A N 1
ATOM 1017 C CA . VAL A 1 125 ? -6.033 -5.584 -21.232 1.00 72.56 125 VAL A CA 1
ATOM 1018 C C . VAL A 1 125 ? -7.078 -6.138 -22.209 1.00 72.56 125 VAL A C 1
ATOM 1020 O O . VAL A 1 125 ? -6.892 -6.013 -23.418 1.00 72.56 125 VAL A O 1
ATOM 1023 N N . SER A 1 126 ? -8.207 -6.663 -21.724 1.00 69.19 126 SER A N 1
ATOM 1024 C CA . SER A 1 126 ? -9.303 -7.149 -22.572 1.00 69.19 126 SER A CA 1
ATOM 1025 C C . SER A 1 126 ? -9.961 -6.030 -23.377 1.00 69.19 126 SER A C 1
ATOM 1027 O O . SER A 1 126 ? -10.250 -6.231 -24.554 1.00 69.19 126 SER A O 1
ATOM 1029 N N . ALA A 1 127 ? -10.137 -4.841 -22.787 1.00 69.75 127 ALA A N 1
ATOM 1030 C CA . ALA A 1 127 ? -10.666 -3.677 -23.496 1.00 69.75 127 ALA A CA 1
ATOM 1031 C C . ALA A 1 127 ? -9.719 -3.202 -24.616 1.00 69.75 127 ALA A C 1
ATOM 1033 O O . ALA A 1 127 ? -10.183 -2.849 -25.698 1.00 69.75 127 ALA A O 1
ATOM 1034 N N . PHE A 1 128 ? -8.399 -3.244 -24.394 1.00 69.50 128 PHE A N 1
ATOM 1035 C CA . PHE A 1 128 ? -7.404 -2.944 -25.434 1.00 69.50 128 PHE A CA 1
ATOM 1036 C C . PHE A 1 128 ? -7.352 -4.003 -26.544 1.00 69.50 128 PHE A C 1
ATOM 1038 O O . PHE A 1 128 ? -7.155 -3.653 -27.705 1.00 69.50 128 PHE A O 1
ATOM 1045 N N . LEU A 1 129 ? -7.537 -5.282 -26.204 1.00 74.19 129 LEU A N 1
ATOM 1046 C CA . LEU A 1 129 ? -7.557 -6.401 -27.157 1.00 74.19 129 LEU A CA 1
ATOM 1047 C C . LEU A 1 129 ? -8.891 -6.536 -27.914 1.00 74.19 129 LEU A C 1
ATOM 1049 O O . LEU A 1 129 ? -9.000 -7.379 -28.800 1.00 74.19 129 LEU A O 1
ATOM 1053 N N . GLY A 1 130 ? -9.898 -5.718 -27.585 1.00 61.97 130 GLY A N 1
ATOM 1054 C CA . GLY A 1 130 ? -11.212 -5.755 -28.228 1.00 61.97 130 GLY A CA 1
ATOM 1055 C C . GLY A 1 130 ? -12.048 -6.985 -27.865 1.00 61.97 130 GLY A C 1
ATOM 1056 O O . GLY A 1 130 ? -12.982 -7.318 -28.591 1.00 61.97 130 GLY A O 1
ATOM 1057 N N . TRP A 1 131 ? -11.732 -7.673 -26.763 1.00 65.44 131 TRP A N 1
ATOM 1058 C CA . TRP A 1 131 ? -12.604 -8.722 -26.243 1.00 65.44 131 TRP A CA 1
ATOM 1059 C C . TRP A 1 131 ? -13.868 -8.089 -25.664 1.00 65.44 131 TRP A C 1
ATOM 1061 O O . TRP A 1 131 ? -13.782 -7.204 -24.811 1.00 65.44 131 TRP A O 1
ATOM 1071 N N . GLU A 1 132 ? -15.039 -8.547 -26.124 1.00 54.00 132 GLU A N 1
ATOM 1072 C CA . GLU A 1 132 ? -16.329 -8.183 -25.536 1.00 54.00 132 GLU A CA 1
ATOM 1073 C C . GLU A 1 132 ? -16.354 -8.643 -24.080 1.00 54.00 132 GLU A C 1
ATOM 1075 O O . GLU A 1 132 ? -16.664 -9.788 -23.749 1.00 54.00 132 GLU A O 1
ATOM 1080 N N . VAL A 1 133 ? -16.016 -7.729 -23.178 1.00 55.94 133 VAL A N 1
ATOM 1081 C CA . VAL A 1 133 ? -16.375 -7.890 -21.781 1.00 55.94 133 VAL A CA 1
ATOM 1082 C C . VAL A 1 133 ? -17.871 -7.639 -21.723 1.00 55.94 133 VAL A C 1
ATOM 1084 O O . VAL A 1 133 ? -18.312 -6.502 -21.890 1.00 55.94 133 VAL A O 1
ATOM 1087 N N . VAL A 1 134 ? -18.647 -8.705 -21.522 1.00 54.50 134 VAL A N 1
ATOM 1088 C CA . VAL A 1 134 ? -20.083 -8.606 -21.247 1.00 54.50 134 VAL A CA 1
ATOM 1089 C C . VAL A 1 134 ? -20.250 -7.644 -20.076 1.00 54.50 134 VAL A C 1
ATOM 1091 O O . VAL A 1 134 ? -19.906 -7.958 -18.934 1.00 54.50 134 VAL A O 1
ATOM 1094 N N . TRP A 1 135 ? -20.716 -6.434 -20.381 1.00 54.41 135 TRP A N 1
ATOM 1095 C CA . TRP A 1 135 ? -21.004 -5.413 -19.390 1.00 54.41 135 TRP A CA 1
ATOM 1096 C C . TRP A 1 135 ? -22.246 -5.849 -18.618 1.00 54.41 135 TRP A C 1
ATOM 1098 O O . TRP A 1 135 ? -23.374 -5.488 -18.948 1.00 54.41 135 TRP A O 1
ATOM 1108 N N . ASN A 1 136 ? -22.039 -6.655 -17.581 1.00 55.50 136 ASN A N 1
ATOM 1109 C CA . ASN A 1 136 ? -23.042 -6.834 -16.549 1.00 55.50 136 ASN A CA 1
ATOM 1110 C C . ASN A 1 136 ? -23.052 -5.538 -15.750 1.00 55.50 136 ASN A C 1
ATOM 1112 O O . ASN A 1 136 ? -22.114 -5.266 -14.998 1.00 55.50 136 ASN A O 1
ATOM 1116 N N . SER A 1 137 ? -24.068 -4.704 -15.982 1.00 43.94 137 SER A N 1
ATOM 1117 C CA . SER A 1 137 ? -24.253 -3.476 -15.217 1.00 43.94 137 SER A CA 1
ATOM 1118 C C . SER A 1 137 ? -24.131 -3.823 -13.732 1.00 43.94 137 SER A C 1
ATOM 1120 O O . SER A 1 137 ? -24.865 -4.705 -13.278 1.00 43.94 137 SER A O 1
ATOM 1122 N N . PRO A 1 138 ? -23.221 -3.178 -12.975 1.00 48.56 138 PRO A N 1
ATOM 1123 C CA . PRO A 1 138 ? -23.206 -3.323 -11.528 1.00 48.56 138 PRO A CA 1
ATOM 1124 C C . PRO A 1 138 ? -24.628 -3.092 -11.018 1.00 48.56 138 PRO A C 1
ATOM 1126 O O . PRO A 1 138 ? -25.282 -2.167 -11.514 1.00 48.56 138 PRO A O 1
ATOM 1129 N N . GLN A 1 139 ? -25.111 -3.935 -10.095 1.00 47.97 139 GLN A N 1
ATOM 1130 C CA . GLN A 1 139 ? -26.385 -3.696 -9.416 1.00 47.97 139 GLN A CA 1
ATOM 1131 C C . GLN A 1 139 ? -26.335 -2.272 -8.875 1.00 47.97 139 GLN A C 1
ATOM 1133 O O . GLN A 1 139 ? -25.543 -1.942 -7.994 1.00 47.97 139 GLN A O 1
ATOM 1138 N N . ARG A 1 140 ? -27.110 -1.409 -9.523 1.00 53.84 140 ARG A N 1
ATOM 1139 C CA . ARG A 1 140 ? -27.194 0.017 -9.235 1.00 53.84 140 ARG A CA 1
ATOM 1140 C C . ARG A 1 140 ? -28.428 0.299 -8.389 1.00 53.84 140 ARG A C 1
ATOM 1142 O O . ARG A 1 140 ? -28.930 1.415 -8.415 1.00 53.84 140 ARG A O 1
ATOM 1149 N N . ASP A 1 141 ? -28.877 -0.726 -7.675 1.00 43.59 141 ASP A N 1
ATOM 1150 C CA . ASP A 1 141 ? -29.939 -0.632 -6.706 1.00 43.59 141 ASP A CA 1
ATOM 1151 C C . ASP A 1 141 ? -29.307 -0.511 -5.330 1.00 43.59 141 ASP A C 1
ATOM 1153 O O . ASP A 1 141 ? -28.613 -1.396 -4.825 1.00 43.59 141 ASP A O 1
ATOM 1157 N N . ASP A 1 142 ? -29.605 0.633 -4.735 1.00 51.56 142 ASP A N 1
ATOM 1158 C CA . ASP A 1 142 ? -29.897 0.791 -3.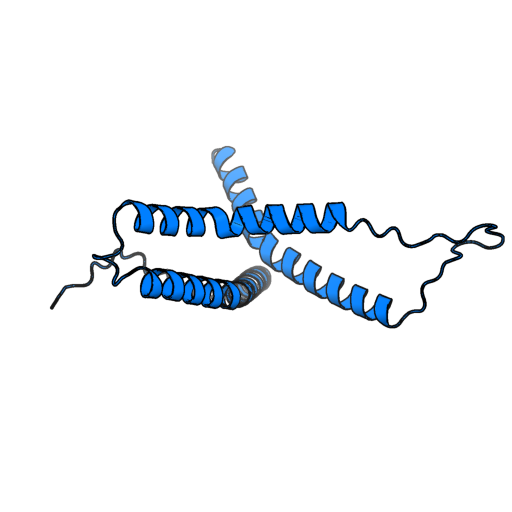321 1.00 51.56 142 ASP A CA 1
ATOM 1159 C C . ASP A 1 142 ? -31.094 -0.131 -2.988 1.00 51.56 142 ASP A C 1
ATOM 1161 O O . ASP A 1 142 ? -32.184 0.330 -2.652 1.00 51.56 142 ASP A O 1
ATOM 1165 N N . ASP A 1 143 ? -30.931 -1.443 -3.211 1.00 49.22 143 ASP A N 1
ATOM 1166 C CA . ASP A 1 143 ? -31.972 -2.445 -3.020 1.00 49.22 143 ASP A CA 1
ATOM 1167 C C . ASP A 1 143 ? -32.087 -2.609 -1.511 1.00 49.22 143 ASP A C 1
ATOM 1169 O O . ASP A 1 143 ? -31.407 -3.410 -0.863 1.00 49.22 143 ASP A O 1
ATOM 1173 N N . SER A 1 144 ? -32.892 -1.716 -0.937 1.00 57.25 144 SER A N 1
ATOM 1174 C CA . SER A 1 144 ? -33.379 -1.779 0.422 1.00 57.25 144 SER A CA 1
ATOM 1175 C C . SER A 1 144 ? -33.810 -3.214 0.666 1.00 57.25 144 SER A C 1
ATOM 1177 O O . SER A 1 144 ? -34.809 -3.662 0.107 1.00 57.25 144 SER A O 1
ATOM 1179 N N . THR A 1 145 ? -33.037 -3.949 1.461 1.00 60.31 145 THR A N 1
ATOM 1180 C CA . THR A 1 145 ? -33.396 -5.297 1.885 1.00 60.31 145 THR A CA 1
ATOM 1181 C C . THR A 1 145 ? -34.810 -5.238 2.463 1.00 60.31 145 THR A C 1
ATOM 1183 O O . THR A 1 145 ? -34.998 -4.547 3.473 1.00 60.31 145 THR A O 1
ATOM 1186 N N . PRO A 1 146 ? -35.819 -5.898 1.864 1.00 66.19 146 PRO A N 1
ATOM 1187 C CA . PRO A 1 146 ? -37.107 -6.009 2.513 1.00 66.19 146 PRO A CA 1
ATOM 1188 C C . PRO A 1 146 ? -36.897 -6.890 3.741 1.00 66.19 146 PRO A C 1
ATOM 1190 O O . PRO A 1 146 ? -36.561 -8.069 3.637 1.00 66.19 146 PRO A O 1
ATOM 1193 N N . TRP A 1 147 ? -37.032 -6.277 4.912 1.00 70.81 147 TRP A N 1
ATOM 1194 C CA . TRP A 1 147 ? -37.056 -6.984 6.181 1.00 70.81 147 TRP A CA 1
ATOM 1195 C C . TRP A 1 147 ? -38.360 -7.777 6.243 1.00 70.81 147 TRP A C 1
ATOM 1197 O O . TRP A 1 147 ? -39.421 -7.219 6.529 1.00 70.81 147 TRP A O 1
ATOM 1207 N N . GLY A 1 148 ? -38.272 -9.059 5.897 1.00 54.19 148 GLY A N 1
ATOM 1208 C CA . GLY A 1 148 ? -39.116 -10.075 6.517 1.00 54.19 148 GLY A CA 1
ATOM 1209 C C . GLY A 1 148 ? -38.636 -10.325 7.937 1.00 54.19 148 GLY A C 1
ATOM 1210 O O . GLY A 1 148 ? -37.399 -10.404 8.118 1.00 54.19 148 GLY A O 1
#

=== Feature glossary ===
The features interleaved in this record are:

— What the protein is —

Sequence gives the chain of amino acids in standard one-letter code (A=alanine, C=cysteine, …, Y=tyrosine), read N→C. It is the only feature that is directly encoded by the gene; all structural features are derived from the folded form of this sequence.

Database cross-references. InterPro integrates a dozen domain/family signature databases into unified entries with residue-range hits. GO terms attach function/process/location labels with evidence codes. CATH codes position the fold in a four-level structural taxonomy. Organism is the NCBI-taxonomy species name.

— Where its atoms are —

Atomic coordinates in PDBx/mmCIF format — the same representation the Protein Data Bank distributes. Each line of the _atom_site loop places one backbone atom in Cartesian space (units: ångströms, origin: arbitrary).

The six renders are orthographic views along the three Cartesian axes in both directions. Representation (cartoon, sticks, or surface) and color scheme (sequence-rainbow or by-chain) vary across proteins so the training set covers all the common visualization conventions.

— Local backbone conformation —

Eight-state secondary structure (DSSP): H is the canonical α-helix, G the tighter 3₁₀-helix, I the wider π-helix; E/B are β-structure, T and S are turns and bends, and '-' is everything else. DSSP derives these from the pattern of main-chain N–H···O=C hydrogen bonds, not from the sequence.

P-SEA three-state annotation labels each residue as helix, strand, or coil based purely on the geometry of the Cα trace. It serves as a fallback when the full backbone (and thus DSSP) is unavailable.

The φ/ψ torsion pair specifies the backbone conformation at each residue. φ rotates about the N–Cα bond, ψ about the Cα–C bond. Steric clashes forbid most of the (φ, ψ) plane — the allowed regions (α-helix basin, β-sheet basin, left-handed helix) are the Ramachandran-allowed regions.

— Global shape and packing —

The geometric summary reports three shape descriptors. Rg (radius of gyration) measures how spread out the Cα atoms are about their centre of mass; compact globular proteins have small Rg, elongated or unfolded ones large. Cα contacts (<8 Å, |i−j|>4) count long-range residue pairs in spatial proximity — high for tightly packed folds, near zero for rods or random coil. The bounding-box extents give the protein's footprint along x, y, z in Å.

Solvent-accessible surface area (SASA) is the area in Å² traced out by the centre of a 1.4 Å probe sphere (a water molecule) rolled over the protein's van der Waals surface (Shrake–Rupley / Lee–Richards construction). Buried residues have near-zero SASA; fully exposed residues can exceed 200 Å². The total SASA scales roughly with the number of surface residues.

The contact map is a binary N×N matrix image: pixel (i, j) is dark where Cα_i and Cα_j are within 8 Å and |i−j|>4. Because the |i−j|>4 filter removes local helical contacts, off-diagonal stripes parallel to the main diagonal indicate parallel β-sheets; stripes perpendicular to it indicate antiparallel β-sheets. The Ramachandran plot scatters every residue's (φ, ψ) pair against the sterically allowed regions. The PAE heatmap renders the predicted-aligned-error matrix.

— Structural neighborhood —

3Di is Foldseek's structural alphabet. Each residue is assigned one of twenty discrete states based on how its Cα sits relative to its spatial (not sequential) neighbors. Aligning 3Di strings finds structural homologs roughly as well as full 3D superposition, but orders of magnitude faster.

Nearest PDB neighbors are the top structural matches found by Foldseek when searching this structure against the entire Protein Data Bank. Each hit reports a TM-score (0 to 1; >0.5 almost always implies the same fold) and an E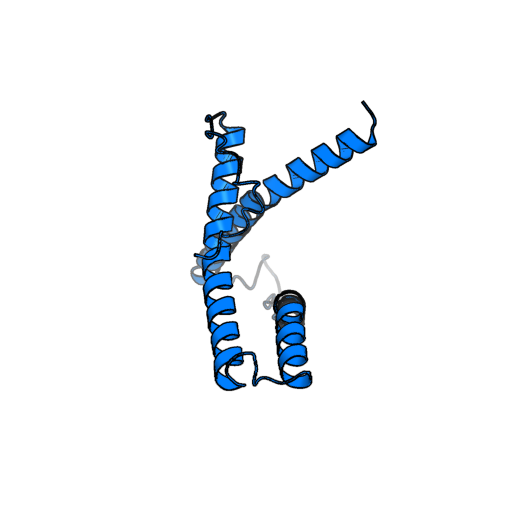-value. These are *structural* homologs — they may share no detectable sequence similarity.

— Confidence and disorder —

For AlphaFold models, the B-factor field carries pLDDT — the model's own estimate of local accuracy on a 0–100 scale. Regions with pLDDT<50 should be treated as essentially unmodeled; they often correspond to intrinsically disordered segments.

Crystallographic B-factors measure how much each atom's electron density is smeared out, in Å². They rise in mobile loops and surface residues and fall in the buried interior. In AlphaFold models this column is repurposed to hold pLDDT instead.

Predicted aligned error is AlphaFold's pairwise confidence. Unlike pLDDT (per-residue), PAE is per-residue-pair and captures whether two parts of the structure are correctly placed relative to each other. Units are ångströms of expected positional error.